Protein AF-A0A6A5HEP6-F1 (afdb_monomer_lite)

Organism: Caenorhabditis remanei (NCBI:txid31234)

Structure (mmCIF, N/CA/C/O backbone):
data_AF-A0A6A5HEP6-F1
#
_entry.id   AF-A0A6A5HEP6-F1
#
loop_
_atom_site.group_PDB
_atom_site.id
_atom_site.type_symbol
_atom_site.label_atom_id
_atom_site.label_alt_id
_atom_site.label_comp_id
_atom_site.label_asym_id
_atom_site.label_entity_id
_atom_site.label_seq_id
_atom_site.pdbx_PDB_ins_code
_atom_site.Cartn_x
_atom_site.Cartn_y
_atom_site.Cartn_z
_atom_site.occupancy
_atom_site.B_iso_or_equiv
_atom_site.auth_seq_id
_atom_site.auth_comp_id
_atom_site.auth_asym_id
_atom_site.auth_atom_id
_atom_site.pdbx_PDB_model_num
ATOM 1 N N . MET A 1 1 ? 15.039 4.305 -13.626 1.00 48.62 1 MET A N 1
ATOM 2 C CA . MET A 1 1 ? 13.602 4.109 -13.355 1.00 48.62 1 MET A CA 1
ATOM 3 C C . MET A 1 1 ? 13.484 3.904 -11.860 1.00 48.62 1 MET A C 1
ATOM 5 O O . MET A 1 1 ? 14.242 3.095 -11.342 1.00 48.62 1 MET A O 1
ATOM 9 N N . TRP A 1 2 ? 12.689 4.718 -11.172 1.00 58.03 2 TRP A N 1
ATOM 10 C CA . TRP A 1 2 ? 12.542 4.622 -9.718 1.00 58.03 2 TRP A CA 1
ATOM 11 C C . TRP A 1 2 ? 11.764 3.337 -9.400 1.00 58.03 2 TRP A C 1
ATOM 13 O O . TRP A 1 2 ? 10.811 3.023 -10.113 1.00 58.03 2 TRP A O 1
ATOM 23 N N . GLU A 1 3 ? 12.197 2.555 -8.408 1.00 83.69 3 GLU A N 1
ATOM 24 C CA . GLU A 1 3 ? 11.506 1.308 -8.052 1.00 83.69 3 GLU A CA 1
ATOM 25 C C . GLU A 1 3 ? 10.172 1.637 -7.367 1.00 83.69 3 GLU A C 1
ATOM 27 O O . GLU A 1 3 ? 10.125 2.512 -6.507 1.00 83.69 3 GLU A O 1
ATOM 32 N N . ILE A 1 4 ? 9.080 0.974 -7.759 1.00 86.19 4 ILE A N 1
ATOM 33 C CA . ILE A 1 4 ? 7.757 1.197 -7.158 1.00 86.19 4 ILE A CA 1
ATOM 34 C C . ILE A 1 4 ? 7.682 0.423 -5.845 1.00 86.19 4 ILE A C 1
ATOM 36 O O . ILE A 1 4 ? 7.835 -0.799 -5.840 1.00 86.19 4 ILE A O 1
ATOM 40 N N . GLN A 1 5 ? 7.417 1.140 -4.756 1.00 87.19 5 GLN A N 1
ATOM 41 C CA . GLN A 1 5 ? 7.331 0.584 -3.413 1.00 87.19 5 GLN A CA 1
ATOM 42 C C . GLN A 1 5 ? 5.904 0.153 -3.065 1.00 87.19 5 GLN A C 1
ATOM 44 O O . GLN A 1 5 ? 5.694 -0.978 -2.629 1.00 87.19 5 GLN A O 1
ATOM 49 N N . ALA A 1 6 ? 4.922 1.031 -3.279 1.00 87.12 6 ALA A N 1
ATOM 50 C CA . ALA A 1 6 ? 3.522 0.766 -2.964 1.00 87.12 6 ALA A CA 1
ATOM 51 C C . ALA A 1 6 ? 2.573 1.571 -3.864 1.00 87.12 6 ALA A C 1
ATOM 53 O O . ALA A 1 6 ? 2.959 2.563 -4.480 1.00 87.12 6 ALA A O 1
ATOM 54 N N . ILE A 1 7 ? 1.319 1.126 -3.933 1.00 89.56 7 ILE A N 1
ATOM 55 C CA . ILE A 1 7 ? 0.233 1.798 -4.656 1.00 89.56 7 ILE A CA 1
ATOM 56 C C . ILE A 1 7 ? -0.947 1.946 -3.705 1.00 89.56 7 ILE A C 1
ATOM 58 O O . ILE A 1 7 ? -1.240 1.011 -2.957 1.00 89.56 7 ILE A O 1
ATOM 62 N N . PHE A 1 8 ? -1.653 3.066 -3.771 1.00 87.69 8 PHE A N 1
ATOM 63 C CA . PHE A 1 8 ? -2.835 3.347 -2.965 1.00 87.69 8 PHE A CA 1
ATOM 64 C C . PHE A 1 8 ? -3.987 3.832 -3.843 1.00 87.69 8 PHE A C 1
ATOM 66 O O . PHE A 1 8 ? -3.792 4.497 -4.864 1.00 87.69 8 PHE A O 1
ATOM 73 N N . GLU A 1 9 ? -5.198 3.474 -3.433 1.00 82.12 9 GLU A N 1
ATOM 74 C CA . GLU A 1 9 ? -6.422 4.099 -3.912 1.00 82.12 9 GLU A CA 1
ATOM 75 C C . GLU A 1 9 ? -6.543 5.499 -3.293 1.00 82.12 9 GLU A C 1
ATOM 77 O O . GLU A 1 9 ? -6.078 5.745 -2.178 1.00 82.12 9 GLU A O 1
ATOM 82 N N . GLY A 1 10 ? -7.167 6.426 -4.018 1.00 65.12 10 GLY A N 1
ATOM 83 C CA . GLY A 1 10 ? -7.362 7.793 -3.534 1.00 65.12 10 GLY A CA 1
ATOM 84 C C . GLY A 1 10 ? -6.309 8.783 -4.014 1.00 65.12 10 GLY A C 1
ATOM 85 O O . GLY A 1 10 ? -5.805 9.572 -3.222 1.00 65.12 10 GLY A O 1
ATOM 86 N N . ALA A 1 11 ? -6.026 8.800 -5.317 1.00 55.78 11 ALA A N 1
ATOM 87 C CA . ALA A 1 11 ? -5.574 10.055 -5.900 1.00 55.78 11 ALA A CA 1
ATOM 88 C C . ALA A 1 11 ? -6.683 11.099 -5.692 1.00 55.78 11 ALA A C 1
ATOM 90 O O . ALA A 1 11 ? -7.865 10.798 -5.884 1.00 55.78 11 ALA A O 1
ATOM 91 N N . GLU A 1 12 ? -6.321 12.333 -5.347 1.00 60.72 12 GLU A N 1
ATOM 92 C CA . GLU A 1 12 ? -7.273 13.456 -5.263 1.00 60.72 12 GLU A CA 1
ATOM 93 C C . GLU A 1 12 ? -8.016 13.681 -6.599 1.00 60.72 12 GLU A C 1
ATOM 95 O O . GLU A 1 12 ? -9.032 14.372 -6.662 1.00 60.72 12 GLU A O 1
ATOM 100 N N . THR A 1 13 ? -7.501 13.075 -7.675 1.00 68.81 13 THR A N 1
ATOM 101 C CA . THR A 1 13 ? -8.022 13.125 -9.036 1.00 68.81 13 THR A CA 1
ATOM 102 C C . THR A 1 13 ? -8.673 11.799 -9.447 1.00 68.81 13 THR A C 1
ATOM 104 O O . THR A 1 13 ? -8.051 10.738 -9.380 1.00 68.81 13 THR A O 1
ATOM 107 N N . GLU A 1 14 ? -9.897 11.868 -9.972 1.00 79.31 14 GLU A N 1
ATOM 108 C CA . GLU A 1 14 ? -10.582 10.728 -10.595 1.00 79.31 14 GLU A CA 1
ATOM 109 C C . GLU A 1 14 ? -9.731 10.101 -11.721 1.00 79.31 14 GLU A C 1
ATOM 111 O O . GLU A 1 14 ? -9.084 10.807 -12.496 1.00 79.31 14 GLU A O 1
ATOM 116 N N . GLY A 1 15 ? -9.710 8.766 -11.802 1.00 83.62 15 GLY A N 1
ATOM 117 C CA . GLY A 1 15 ? -8.937 8.026 -12.811 1.00 83.62 15 GLY A CA 1
ATOM 118 C C . GLY A 1 15 ? -7.440 7.874 -12.511 1.00 83.62 15 GLY A C 1
ATOM 119 O O . GLY A 1 15 ? -6.702 7.343 -13.340 1.00 83.62 15 GLY A O 1
ATOM 120 N N . LYS A 1 16 ? -6.975 8.304 -11.333 1.00 88.75 16 LYS A N 1
ATOM 121 C CA . LYS A 1 16 ? -5.577 8.159 -10.917 1.00 88.75 16 LYS A CA 1
ATOM 122 C C . LYS A 1 16 ? -5.415 7.278 -9.680 1.00 88.75 16 LYS A C 1
ATOM 124 O O . LYS A 1 16 ? -6.349 7.055 -8.912 1.00 88.75 16 LYS A O 1
ATOM 129 N N . ILE A 1 17 ? -4.194 6.794 -9.497 1.00 88.88 17 ILE A N 1
ATOM 130 C CA . ILE A 1 17 ? -3.730 6.057 -8.321 1.00 88.88 17 ILE A CA 1
ATOM 131 C C . ILE A 1 17 ? -2.509 6.755 -7.729 1.00 88.88 17 ILE A C 1
ATOM 133 O O . ILE A 1 17 ? -1.689 7.305 -8.464 1.00 88.88 17 ILE A O 1
ATOM 137 N N . ALA A 1 18 ? -2.369 6.702 -6.408 1.00 88.69 18 ALA A N 1
ATOM 138 C CA . ALA A 1 18 ? -1.200 7.243 -5.733 1.00 88.69 18 ALA A CA 1
ATOM 139 C C . ALA A 1 18 ? -0.089 6.185 -5.726 1.00 88.69 18 ALA A C 1
ATOM 141 O O . ALA A 1 18 ? -0.265 5.083 -5.200 1.00 88.69 18 ALA A O 1
ATOM 142 N N . VAL A 1 19 ? 1.054 6.503 -6.329 1.00 89.12 19 VAL A N 1
ATOM 143 C CA . VAL A 1 19 ? 2.204 5.599 -6.446 1.00 89.12 19 VAL A CA 1
ATOM 144 C C . VAL A 1 19 ? 3.333 6.121 -5.576 1.00 89.12 19 VAL A C 1
ATOM 146 O O . VAL A 1 19 ? 3.837 7.217 -5.813 1.00 89.12 19 VAL A O 1
ATOM 149 N N . LEU A 1 20 ? 3.747 5.317 -4.599 1.00 87.25 20 LEU A N 1
ATO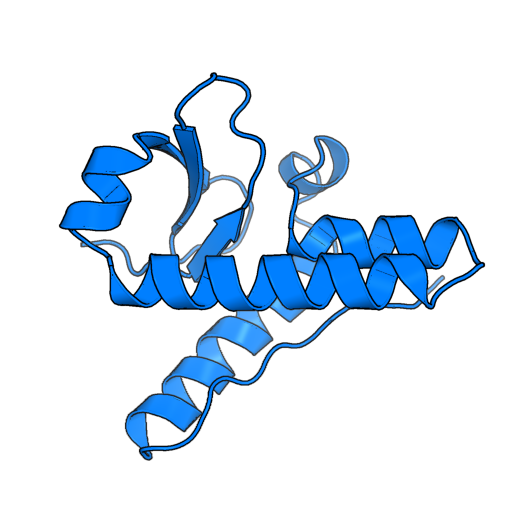M 150 C CA . LEU A 1 20 ? 4.941 5.558 -3.801 1.00 87.25 20 LEU A CA 1
ATOM 151 C C . LEU A 1 20 ? 6.138 4.912 -4.498 1.00 87.25 20 LEU A C 1
ATOM 153 O O . LEU A 1 20 ? 6.199 3.686 -4.641 1.00 87.25 20 LEU A O 1
ATOM 157 N N . TYR A 1 21 ? 7.093 5.732 -4.915 1.00 86.88 21 TYR A N 1
ATOM 158 C CA . TYR A 1 21 ? 8.390 5.261 -5.388 1.00 86.88 21 TYR A CA 1
ATOM 159 C C . TYR A 1 21 ? 9.364 5.150 -4.215 1.00 86.88 21 TYR A C 1
ATOM 161 O O . TYR A 1 21 ? 9.239 5.880 -3.235 1.00 86.88 21 TYR A O 1
ATOM 169 N N . LEU A 1 22 ? 10.334 4.241 -4.329 1.00 81.50 22 LEU A N 1
ATOM 170 C CA . LEU A 1 22 ? 11.336 3.976 -3.303 1.00 81.50 22 LEU A CA 1
ATOM 171 C C . LEU A 1 22 ? 12.006 5.281 -2.841 1.00 81.50 22 LEU A C 1
ATOM 173 O O . LEU A 1 22 ? 12.678 5.957 -3.624 1.00 81.50 22 LEU A O 1
ATOM 177 N N . GLY A 1 23 ? 11.821 5.596 -1.561 1.00 68.50 23 GLY A N 1
ATOM 178 C CA . GLY A 1 23 ? 12.227 6.832 -0.898 1.00 68.50 23 GLY A CA 1
ATOM 179 C C . GLY A 1 23 ? 11.927 6.746 0.603 1.00 68.50 23 GLY A C 1
ATOM 180 O O . GLY A 1 23 ? 11.326 5.781 1.054 1.00 68.50 23 GLY A O 1
ATOM 181 N N . TRP A 1 24 ? 12.384 7.711 1.406 1.00 60.00 24 TRP A N 1
ATOM 182 C CA . TRP A 1 24 ? 12.302 7.614 2.880 1.00 60.00 24 TRP A CA 1
ATOM 183 C C . TRP A 1 24 ? 10.968 8.099 3.472 1.00 60.00 24 TRP A C 1
ATOM 185 O O . TRP A 1 24 ? 10.790 8.056 4.687 1.00 60.00 24 TRP A O 1
ATOM 195 N N . ASN A 1 25 ? 10.058 8.620 2.645 1.00 66.31 25 ASN A N 1
ATOM 196 C CA . ASN A 1 25 ? 8.800 9.226 3.078 1.00 66.31 25 ASN A CA 1
ATOM 197 C C . ASN A 1 25 ? 7.821 9.440 1.900 1.00 66.31 25 ASN A C 1
ATOM 199 O O . ASN A 1 25 ? 8.131 9.175 0.735 1.00 66.31 25 ASN A O 1
ATOM 203 N N . SER A 1 26 ? 6.654 9.992 2.227 1.00 64.94 26 SER A N 1
ATOM 204 C CA . SER A 1 26 ? 5.573 10.392 1.319 1.00 64.94 26 SER A CA 1
ATOM 205 C C . SER A 1 26 ? 5.945 11.435 0.254 1.00 64.94 26 SER A C 1
ATOM 207 O O . SER A 1 26 ? 5.177 11.614 -0.689 1.00 64.94 26 SER A O 1
ATOM 209 N N . GLU A 1 27 ? 7.104 12.102 0.336 1.00 74.69 27 GLU A N 1
ATOM 210 C CA . GLU A 1 27 ? 7.546 13.093 -0.667 1.00 74.69 27 GLU A CA 1
ATOM 211 C C . GLU A 1 27 ? 7.800 12.459 -2.045 1.00 74.69 27 GLU A C 1
ATOM 213 O O . GLU A 1 27 ? 7.858 13.154 -3.058 1.00 74.69 27 GLU A O 1
ATOM 218 N N . HIS A 1 28 ? 7.915 11.131 -2.089 1.00 76.50 28 HIS A N 1
ATOM 219 C CA . HIS A 1 28 ? 8.132 10.337 -3.297 1.00 76.50 28 HIS A CA 1
ATOM 220 C C . HIS A 1 28 ? 6.834 9.741 -3.858 1.00 76.50 28 HIS A C 1
ATOM 222 O O . HIS A 1 28 ? 6.864 8.772 -4.623 1.00 76.50 28 HIS A O 1
ATOM 228 N N . MET A 1 29 ? 5.691 10.292 -3.452 1.00 83.62 29 MET A N 1
ATOM 229 C CA . MET A 1 29 ? 4.378 9.865 -3.903 1.00 83.62 29 MET A CA 1
ATOM 230 C C . MET A 1 29 ? 3.860 10.756 -5.031 1.00 83.62 29 MET A C 1
ATOM 232 O O . MET A 1 29 ? 3.879 11.981 -4.930 1.00 83.62 29 MET A O 1
ATOM 236 N N . TYR A 1 30 ? 3.354 10.132 -6.093 1.00 85.25 30 TYR A N 1
ATOM 237 C CA . TYR A 1 30 ? 2.797 10.838 -7.244 1.00 85.25 30 TYR A CA 1
ATOM 238 C C . TYR A 1 30 ? 1.502 10.188 -7.715 1.00 85.25 30 TYR A C 1
ATOM 240 O O . TYR A 1 30 ? 1.395 8.962 -7.761 1.00 85.25 30 TYR A O 1
ATOM 248 N N . ASP A 1 31 ? 0.555 11.019 -8.141 1.00 88.44 31 ASP A N 1
ATOM 249 C CA . ASP A 1 31 ? -0.655 10.559 -8.810 1.00 88.44 31 ASP A CA 1
ATOM 250 C C . ASP A 1 31 ? -0.342 10.157 -10.254 1.00 88.44 31 ASP A C 1
ATOM 252 O O . ASP A 1 31 ? 0.107 10.974 -11.066 1.00 88.44 31 ASP A O 1
ATOM 256 N N . VAL A 1 32 ? -0.626 8.903 -10.589 1.00 90.06 32 VAL A N 1
ATOM 257 C CA . VAL A 1 32 ? -0.397 8.326 -11.916 1.00 90.06 32 VAL A CA 1
ATOM 258 C C . VAL A 1 32 ? -1.723 7.867 -12.511 1.00 90.06 32 VAL A C 1
ATOM 260 O O . VAL A 1 32 ? -2.585 7.356 -11.800 1.00 90.06 32 VAL A O 1
ATOM 263 N N . ASP A 1 33 ? -1.889 8.055 -13.819 1.00 91.44 33 ASP A N 1
ATOM 264 C CA . ASP A 1 33 ? -3.044 7.547 -14.563 1.00 91.44 33 ASP A CA 1
ATOM 265 C C . ASP A 1 33 ? -3.164 6.021 -14.429 1.00 91.44 33 ASP A C 1
ATOM 267 O O . ASP A 1 33 ? -2.182 5.289 -14.600 1.00 91.44 33 ASP A O 1
ATOM 271 N N . VAL A 1 34 ? -4.367 5.549 -14.095 1.00 91.06 34 VAL A N 1
ATOM 272 C CA . VAL A 1 34 ? -4.597 4.137 -13.775 1.00 91.06 34 VAL A CA 1
ATOM 273 C C . VAL A 1 34 ? -4.412 3.225 -14.986 1.00 91.06 34 VAL A C 1
ATOM 275 O O . VAL A 1 34 ? -3.827 2.149 -14.848 1.00 91.06 34 VAL A O 1
ATOM 278 N N . GLU A 1 35 ? -4.860 3.648 -16.170 1.00 92.31 35 GLU A N 1
ATOM 279 C CA . GLU A 1 35 ? -4.782 2.831 -17.382 1.00 92.31 35 GLU A CA 1
ATOM 280 C C . GLU A 1 35 ? -3.334 2.734 -17.853 1.00 92.31 35 GLU A C 1
ATOM 282 O O . GLU A 1 35 ? -2.815 1.631 -18.046 1.00 92.31 35 GLU A O 1
ATOM 287 N N . TRP A 1 36 ? -2.629 3.868 -17.906 1.00 92.88 36 TRP A N 1
ATOM 288 C CA . TRP A 1 36 ? -1.205 3.883 -18.224 1.00 92.88 36 TRP A CA 1
ATOM 289 C C . TRP A 1 36 ? -0.406 3.005 -17.255 1.00 92.88 36 TRP A C 1
ATOM 291 O O . TRP A 1 36 ? 0.426 2.196 -17.678 1.00 92.88 36 TRP A O 1
ATOM 301 N N . PHE A 1 37 ? -0.669 3.117 -15.950 1.00 91.25 37 PHE A N 1
ATOM 302 C CA . PHE A 1 37 ? 0.043 2.324 -14.954 1.00 91.25 37 PHE A CA 1
ATOM 303 C C . PHE A 1 37 ? -0.243 0.829 -15.106 1.00 91.25 37 PHE A C 1
ATOM 305 O O . PHE A 1 37 ? 0.675 0.010 -15.029 1.00 91.25 37 PHE A O 1
ATOM 312 N N . ARG A 1 38 ? -1.501 0.455 -15.351 1.00 92.69 38 ARG A N 1
ATOM 313 C CA . ARG A 1 38 ? -1.909 -0.938 -15.554 1.00 92.69 38 ARG A CA 1
ATOM 314 C C . ARG A 1 38 ? -1.223 -1.565 -16.766 1.00 92.69 38 ARG A C 1
ATOM 316 O O . ARG A 1 38 ? -0.821 -2.727 -16.692 1.00 92.69 38 ARG A O 1
ATOM 323 N N . GLU A 1 39 ? -1.063 -0.812 -17.850 1.00 94.38 39 GLU A N 1
ATOM 324 C CA . GLU A 1 39 ? -0.369 -1.268 -19.058 1.00 94.38 39 GLU A CA 1
ATOM 325 C C . GLU A 1 39 ? 1.130 -1.500 -18.816 1.00 94.38 39 GLU A C 1
ATOM 327 O O . GLU A 1 39 ? 1.678 -2.511 -19.257 1.00 94.38 39 GLU A O 1
ATOM 332 N N . HIS A 1 40 ? 1.791 -0.604 -18.075 1.00 92.25 40 HIS A N 1
ATOM 333 C CA . HIS A 1 40 ? 3.252 -0.612 -17.923 1.00 92.25 40 HIS A CA 1
ATOM 334 C C . HIS A 1 40 ? 3.745 -1.403 -16.699 1.00 92.25 40 HIS A C 1
ATOM 336 O O . HIS A 1 40 ? 4.846 -1.954 -16.717 1.00 92.25 40 HIS A O 1
ATOM 342 N N . TYR A 1 41 ? 2.928 -1.509 -15.648 1.00 91.31 41 TYR A N 1
ATOM 343 C CA . TYR A 1 41 ? 3.274 -2.122 -14.360 1.00 91.31 41 TYR A CA 1
ATOM 344 C C . TYR A 1 41 ? 2.224 -3.139 -13.896 1.00 91.31 41 TYR A C 1
ATOM 346 O O . TYR A 1 41 ? 1.951 -3.279 -12.700 1.00 91.31 41 TYR A O 1
ATOM 354 N N . LYS A 1 42 ? 1.668 -3.911 -14.841 1.00 90.12 42 LYS A N 1
ATOM 355 C CA . LYS A 1 42 ? 0.577 -4.874 -14.613 1.00 90.12 42 LYS A CA 1
ATOM 356 C C . LYS A 1 42 ? 0.753 -5.745 -13.366 1.00 90.12 42 LYS A C 1
ATOM 358 O O . LYS A 1 42 ? -0.183 -5.899 -12.593 1.00 90.12 42 LYS A O 1
ATOM 363 N N . ARG A 1 43 ? 1.944 -6.316 -13.148 1.00 87.44 43 ARG A N 1
ATOM 364 C CA . ARG A 1 43 ? 2.199 -7.194 -11.990 1.00 87.44 43 ARG A CA 1
ATOM 365 C C . ARG A 1 43 ? 2.009 -6.461 -10.661 1.00 87.44 43 ARG A C 1
ATOM 367 O O . ARG A 1 43 ? 1.421 -7.023 -9.745 1.00 87.44 43 ARG A O 1
ATOM 374 N N . VAL A 1 44 ? 2.520 -5.235 -10.551 1.00 87.94 44 VAL A N 1
ATOM 375 C CA . VAL A 1 44 ? 2.406 -4.429 -9.326 1.00 87.94 44 VAL A CA 1
ATOM 376 C C . VAL A 1 44 ? 0.946 -4.035 -9.105 1.00 87.94 44 VAL A C 1
ATOM 378 O O . VAL A 1 44 ? 0.438 -4.155 -7.994 1.00 87.94 44 VAL A O 1
ATOM 381 N N . TYR A 1 45 ? 0.252 -3.667 -10.184 1.00 90.81 45 TYR A N 1
ATOM 382 C CA . TYR A 1 45 ? -1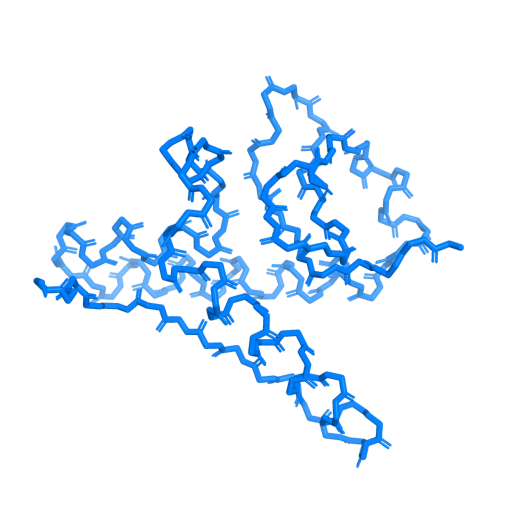.180 -3.386 -10.162 1.00 90.81 45 TYR A CA 1
ATOM 383 C C . TYR A 1 45 ? -2.009 -4.596 -9.691 1.00 90.81 45 TYR A C 1
ATOM 385 O O . TYR A 1 4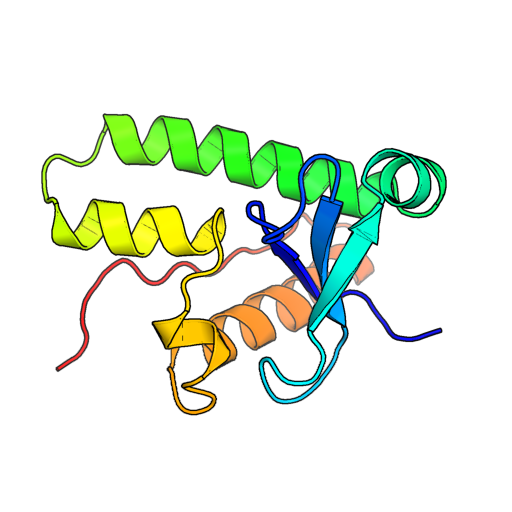5 ? -2.807 -4.471 -8.767 1.00 90.81 45 TYR A O 1
ATOM 393 N N . ASP A 1 46 ? -1.773 -5.792 -10.247 1.00 90.25 46 ASP A N 1
ATOM 394 C CA . ASP A 1 46 ? -2.477 -7.022 -9.850 1.00 90.25 46 ASP A CA 1
ATOM 395 C C . ASP A 1 46 ? -2.260 -7.356 -8.355 1.00 90.25 46 ASP A C 1
ATOM 397 O O . ASP A 1 46 ? -3.171 -7.849 -7.685 1.00 90.25 46 ASP A O 1
ATOM 401 N N . ILE A 1 47 ? -1.060 -7.089 -7.819 1.00 87.56 47 ILE A N 1
ATOM 402 C CA . ILE A 1 47 ? -0.746 -7.271 -6.391 1.00 87.56 47 ILE A CA 1
ATOM 403 C C . ILE A 1 47 ? -1.552 -6.290 -5.531 1.00 87.56 47 ILE A C 1
ATOM 405 O O . ILE A 1 47 ? -2.136 -6.704 -4.526 1.00 87.56 47 ILE A O 1
ATOM 409 N N . ALA A 1 48 ? -1.610 -5.014 -5.922 1.00 89.12 48 ALA A N 1
ATOM 410 C CA . ALA A 1 48 ? -2.392 -4.002 -5.213 1.00 89.12 48 ALA A CA 1
ATOM 411 C C . ALA A 1 48 ? -3.892 -4.342 -5.221 1.00 89.12 48 ALA A C 1
ATOM 413 O O . ALA A 1 48 ? -4.531 -4.320 -4.173 1.00 89.12 48 ALA A O 1
ATOM 414 N N . GLU A 1 49 ? -4.429 -4.781 -6.360 1.00 90.88 49 GLU A N 1
ATOM 415 C CA . GLU A 1 49 ? -5.810 -5.263 -6.489 1.00 90.88 49 GLU A CA 1
ATOM 416 C C . GLU A 1 49 ? -6.115 -6.442 -5.552 1.00 90.88 49 GLU A C 1
ATOM 418 O O . GLU A 1 49 ? -7.166 -6.497 -4.904 1.00 90.88 49 GLU A O 1
ATOM 423 N N . ALA A 1 50 ? -5.198 -7.411 -5.458 1.00 90.19 50 ALA A N 1
ATOM 424 C CA . ALA A 1 50 ? -5.351 -8.549 -4.557 1.00 90.19 50 ALA A CA 1
ATOM 425 C C . ALA A 1 50 ? -5.359 -8.109 -3.084 1.00 90.19 50 ALA A C 1
ATOM 427 O O . ALA A 1 50 ? -6.203 -8.568 -2.306 1.00 90.19 50 ALA A O 1
ATOM 428 N N . ARG A 1 51 ? -4.464 -7.185 -2.711 1.00 90.12 51 ARG A N 1
ATOM 429 C CA . ARG A 1 51 ? -4.429 -6.574 -1.377 1.00 90.12 51 ARG A CA 1
ATOM 430 C C . ARG A 1 51 ? -5.732 -5.829 -1.078 1.00 90.12 51 ARG A C 1
ATOM 432 O O . ARG A 1 51 ? -6.310 -6.066 -0.023 1.00 90.12 51 ARG A O 1
ATOM 439 N N . ASN A 1 52 ? -6.239 -5.001 -1.989 1.00 90.81 52 ASN A N 1
ATOM 440 C CA . ASN A 1 52 ? -7.454 -4.207 -1.761 1.00 90.81 52 ASN A CA 1
ATOM 441 C C . ASN A 1 52 ? -8.685 -5.108 -1.565 1.00 90.81 52 ASN A C 1
ATOM 443 O O . ASN A 1 52 ? -9.471 -4.915 -0.637 1.00 90.81 52 ASN A O 1
ATOM 447 N N . LYS A 1 53 ? -8.800 -6.196 -2.340 1.00 91.81 53 LYS A N 1
ATOM 448 C CA . LYS A 1 53 ? -9.835 -7.225 -2.119 1.00 91.81 53 LYS A CA 1
ATOM 449 C C . LYS A 1 53 ? -9.716 -7.885 -0.745 1.00 91.81 53 LYS A C 1
ATOM 451 O O . LYS A 1 53 ? -10.731 -8.133 -0.091 1.00 91.81 53 LYS A O 1
ATOM 456 N N . PHE A 1 54 ? -8.495 -8.177 -0.300 1.00 90.50 54 PHE A N 1
ATOM 457 C CA . PHE A 1 54 ? -8.253 -8.729 1.032 1.00 90.50 54 PHE A CA 1
ATOM 458 C C . PHE A 1 54 ? -8.639 -7.738 2.141 1.00 90.50 54 PHE A C 1
ATOM 460 O O . PHE A 1 54 ? -9.342 -8.122 3.079 1.00 90.50 54 PHE A O 1
ATOM 467 N N . VAL A 1 55 ? -8.251 -6.468 2.001 1.00 90.62 55 VAL A N 1
ATOM 468 C CA . VAL A 1 55 ? -8.599 -5.369 2.914 1.00 90.62 55 VAL A CA 1
ATOM 469 C C . VAL A 1 55 ? -10.117 -5.244 3.060 1.00 90.62 55 VAL A C 1
ATOM 471 O O . VAL A 1 55 ? -10.626 -5.244 4.181 1.00 90.62 55 VAL A O 1
ATOM 474 N N . GLU A 1 56 ? -10.864 -5.264 1.957 1.00 92.00 56 GLU A N 1
ATOM 475 C CA . GLU A 1 56 ? -12.330 -5.195 1.973 1.00 92.00 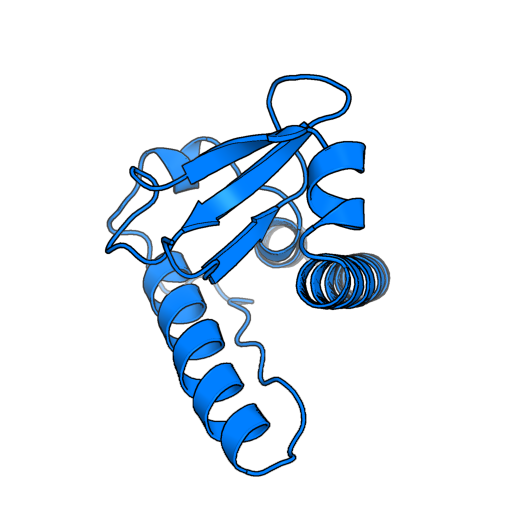56 GLU A CA 1
ATOM 476 C C . GLU A 1 56 ? -12.991 -6.381 2.692 1.00 92.00 56 GLU A C 1
ATOM 478 O O . GLU A 1 56 ? -13.970 -6.223 3.431 1.00 92.00 56 GLU A O 1
ATOM 483 N N . VAL A 1 57 ? -12.446 -7.591 2.539 1.00 93.25 57 VAL A N 1
ATOM 484 C CA . VAL A 1 57 ? -12.907 -8.761 3.303 1.00 93.25 57 VAL A CA 1
ATOM 485 C C . VAL A 1 57 ? -12.585 -8.604 4.789 1.00 93.25 57 VAL A C 1
ATOM 487 O O . VAL A 1 57 ? -13.419 -8.936 5.637 1.00 93.25 57 VAL A O 1
ATOM 490 N N . LEU A 1 58 ? -11.399 -8.098 5.126 1.00 91.00 58 LEU A N 1
ATOM 491 C CA . LEU A 1 58 ? -10.958 -7.934 6.507 1.00 91.00 58 LEU A CA 1
ATOM 492 C C . LEU A 1 58 ? -11.779 -6.861 7.242 1.00 91.00 58 LEU A C 1
ATOM 494 O O . LEU A 1 58 ? -12.257 -7.113 8.351 1.00 91.00 58 LEU A O 1
ATOM 498 N N . LYS A 1 59 ? -12.052 -5.718 6.597 1.00 90.38 59 LYS A N 1
ATOM 499 C CA . LYS A 1 59 ? -12.900 -4.627 7.121 1.00 90.38 59 LYS A CA 1
ATOM 500 C C . LYS A 1 59 ? -14.297 -5.102 7.519 1.00 90.38 59 LYS A C 1
ATOM 502 O O . LYS A 1 59 ? -14.857 -4.616 8.502 1.00 90.38 59 LYS A O 1
ATOM 507 N N . LYS A 1 60 ? -14.861 -6.075 6.796 1.00 92.50 60 LYS A N 1
ATOM 508 C CA . LYS A 1 60 ? -16.178 -6.667 7.105 1.00 92.50 60 LYS A CA 1
ATOM 509 C C . LYS A 1 60 ? -16.162 -7.567 8.343 1.00 92.50 60 LYS A C 1
ATOM 511 O O . LYS A 1 60 ? -17.203 -7.744 8.968 1.00 92.50 60 LYS A O 1
ATOM 516 N N . LYS A 1 61 ? -15.004 -8.133 8.698 1.00 91.81 61 LYS A N 1
ATOM 517 C CA . LYS A 1 61 ? -14.839 -9.056 9.836 1.00 91.81 61 LYS A CA 1
ATOM 518 C C . LYS A 1 61 ? -14.466 -8.359 11.141 1.00 91.81 61 LYS A C 1
ATOM 520 O O . LYS A 1 61 ? -14.661 -8.926 12.212 1.00 91.81 61 LYS A O 1
ATOM 525 N N . VAL A 1 62 ? -13.922 -7.152 11.064 1.00 90.06 62 VAL A N 1
ATOM 526 C CA . VAL A 1 62 ? -13.583 -6.345 12.237 1.00 90.06 62 VAL A CA 1
ATOM 527 C C . VAL A 1 62 ? -14.812 -5.536 12.653 1.00 90.06 62 VAL A C 1
ATOM 529 O O . VAL A 1 62 ? -15.532 -5.027 11.804 1.00 90.06 62 VAL A O 1
ATOM 532 N N . SER A 1 63 ? -15.101 -5.424 13.948 1.00 89.94 63 SER A N 1
ATOM 533 C CA . SER A 1 63 ? -16.180 -4.563 14.472 1.00 89.94 63 SER A CA 1
ATOM 534 C C . SER A 1 63 ? -15.654 -3.232 15.017 1.00 89.94 63 SER A C 1
ATOM 536 O O . SER A 1 63 ? -16.341 -2.216 14.940 1.00 89.94 63 SER A O 1
ATOM 538 N N . ASP A 1 64 ? -14.420 -3.242 15.516 1.00 91.50 64 ASP A N 1
ATOM 539 C CA . ASP A 1 64 ? -13.700 -2.095 16.061 1.00 91.50 64 ASP A CA 1
ATOM 540 C C . ASP A 1 64 ? -13.413 -1.042 14.976 1.00 91.50 64 ASP A C 1
ATOM 542 O O . ASP A 1 64 ? -12.797 -1.335 13.949 1.00 91.50 64 ASP A O 1
ATOM 546 N N . LYS A 1 65 ? -13.881 0.190 15.202 1.00 89.62 65 LYS A N 1
ATOM 547 C CA . LYS A 1 65 ? -13.746 1.295 14.244 1.00 89.62 65 LYS A CA 1
ATOM 548 C C . LYS A 1 65 ? -12.299 1.750 14.065 1.00 89.62 65 LYS A C 1
ATOM 550 O O . LYS A 1 65 ? -11.920 2.068 12.944 1.00 89.62 65 LYS A O 1
ATOM 555 N N . GLU A 1 66 ? -11.499 1.767 15.129 1.00 87.75 66 GLU A N 1
ATOM 556 C CA . GLU A 1 66 ? -10.102 2.199 15.046 1.00 87.75 66 GLU A CA 1
ATOM 557 C C . GLU A 1 66 ? -9.281 1.182 14.256 1.00 87.75 66 GLU A C 1
ATOM 559 O O . GLU A 1 66 ? -8.532 1.546 13.353 1.00 87.75 66 GLU A O 1
ATOM 564 N N . LYS A 1 67 ? -9.493 -0.112 14.513 1.00 88.56 67 LYS A N 1
ATOM 565 C CA . LYS A 1 67 ? -8.835 -1.174 13.740 1.00 88.56 67 LYS A CA 1
ATOM 566 C C . LYS A 1 67 ? -9.246 -1.162 12.272 1.00 88.56 67 LYS A C 1
ATOM 568 O O . LYS A 1 67 ? -8.403 -1.399 11.415 1.00 88.56 67 LYS A O 1
ATOM 573 N N . LYS A 1 68 ? -10.519 -0.877 11.966 1.00 89.75 68 LYS A N 1
ATOM 574 C CA . LYS A 1 68 ? -10.967 -0.696 10.575 1.00 89.75 68 LYS A CA 1
ATOM 575 C C . LYS A 1 68 ? -10.233 0.441 9.882 1.00 89.75 68 LYS A C 1
ATOM 577 O O . LYS A 1 68 ? -9.788 0.233 8.762 1.00 89.75 68 LYS A O 1
ATOM 582 N N . ALA A 1 69 ? -10.097 1.589 10.545 1.00 85.88 69 ALA A N 1
ATOM 583 C CA . ALA A 1 69 ? -9.381 2.730 9.989 1.00 85.88 69 ALA A CA 1
ATOM 584 C C . ALA A 1 69 ? -7.914 2.378 9.707 1.00 85.88 69 ALA A C 1
ATOM 586 O O . ALA A 1 69 ? -7.421 2.666 8.626 1.00 85.88 69 ALA A O 1
ATOM 587 N N . LEU A 1 70 ? -7.245 1.667 10.624 1.00 85.88 70 LEU A N 1
ATOM 588 C CA . LEU A 1 70 ? -5.871 1.194 10.414 1.00 85.88 70 LEU A CA 1
ATOM 589 C C . LEU A 1 70 ? -5.745 0.212 9.238 1.00 85.88 70 LEU A C 1
ATOM 591 O O . LEU A 1 70 ? -4.795 0.293 8.471 1.00 85.88 70 LEU A O 1
ATOM 595 N N . ILE A 1 71 ? -6.710 -0.695 9.069 1.00 88.44 71 ILE A N 1
ATOM 596 C CA . ILE A 1 71 ? -6.755 -1.622 7.927 1.00 88.44 71 ILE A CA 1
ATOM 597 C C . ILE A 1 71 ? -6.989 -0.870 6.609 1.00 88.44 71 ILE A C 1
ATOM 599 O O . ILE A 1 71 ? -6.431 -1.240 5.580 1.00 88.44 71 ILE A O 1
ATOM 603 N N . GLU A 1 72 ? -7.816 0.172 6.633 1.00 87.69 72 GLU A N 1
ATOM 604 C CA . GLU A 1 72 ? -8.124 0.999 5.466 1.00 87.69 72 GLU A CA 1
ATOM 605 C C . GLU A 1 72 ? -6.906 1.783 4.963 1.00 87.69 72 GLU A C 1
ATOM 607 O O . GLU A 1 72 ? -6.803 1.993 3.758 1.00 87.69 72 GLU A O 1
ATOM 612 N N . LEU A 1 73 ? -5.932 2.093 5.830 1.00 85.44 73 LEU A N 1
ATOM 613 C CA . LEU A 1 73 ? -4.653 2.699 5.430 1.00 85.44 73 LEU A CA 1
ATOM 614 C C . LEU A 1 73 ? -3.851 1.842 4.445 1.00 85.44 73 LEU A C 1
ATOM 616 O O . LEU A 1 73 ? -3.013 2.358 3.714 1.00 85.44 73 LEU A O 1
ATOM 620 N N . GLU A 1 74 ? -4.058 0.525 4.421 1.00 86.50 74 GLU A N 1
ATOM 621 C CA . GLU A 1 74 ? -3.372 -0.349 3.460 1.00 86.50 74 GLU A CA 1
ATOM 622 C C . GLU A 1 74 ? -3.918 -0.188 2.037 1.00 86.50 74 GLU A C 1
ATOM 624 O O . GLU A 1 74 ? -3.253 -0.570 1.078 1.00 86.50 74 GLU A O 1
ATOM 629 N N . GLN A 1 75 ? -5.128 0.358 1.899 1.00 87.06 75 GLN A N 1
ATOM 630 C CA . GLN A 1 75 ? -5.801 0.592 0.626 1.00 87.06 75 GLN A CA 1
ATOM 631 C C . GLN A 1 75 ? -5.754 2.069 0.245 1.00 87.06 75 GLN A C 1
ATOM 633 O O . GLN A 1 75 ? -5.373 2.375 -0.881 1.00 87.06 75 GLN A O 1
ATOM 638 N N . CYS A 1 76 ? -6.103 2.961 1.174 1.00 83.75 76 CYS A N 1
ATOM 639 C CA . CYS A 1 76 ? -6.268 4.386 0.928 1.00 83.75 76 CYS A CA 1
ATOM 640 C C . CYS A 1 76 ? -5.239 5.218 1.694 1.00 83.75 76 CYS A C 1
ATOM 642 O O . CYS A 1 76 ? -5.084 5.082 2.909 1.00 83.75 76 CYS A O 1
ATOM 644 N N . MET A 1 77 ? -4.601 6.142 0.982 1.00 77.06 77 MET A N 1
ATOM 645 C CA . MET A 1 77 ? -3.771 7.185 1.580 1.00 77.06 77 MET A CA 1
ATOM 646 C C . MET A 1 77 ? -4.651 8.146 2.389 1.00 77.06 77 MET A C 1
ATOM 648 O O . MET A 1 77 ? -5.694 8.587 1.906 1.00 77.06 77 MET A O 1
ATOM 652 N N . THR A 1 78 ? -4.234 8.515 3.599 1.00 76.19 78 THR A N 1
ATOM 653 C CA . THR A 1 78 ? -4.852 9.628 4.337 1.00 76.19 78 THR A CA 1
ATOM 654 C C . THR A 1 78 ? -3.931 10.841 4.312 1.00 76.19 78 THR A C 1
ATOM 656 O O . THR A 1 78 ? -2.708 10.696 4.279 1.00 76.19 78 THR A O 1
ATOM 659 N N . LEU A 1 79 ? -4.512 12.045 4.374 1.00 73.12 79 LEU A N 1
ATOM 660 C CA . LEU A 1 79 ? -3.744 13.295 4.453 1.00 73.12 79 LEU A CA 1
ATOM 661 C C . LEU A 1 79 ? -2.776 13.282 5.646 1.00 73.12 79 LEU A C 1
ATOM 663 O O . LEU A 1 79 ? -1.630 13.700 5.519 1.00 73.12 79 LEU A O 1
ATOM 667 N N . ASP A 1 80 ? -3.208 12.734 6.785 1.00 71.94 80 ASP A N 1
ATOM 668 C CA . ASP A 1 80 ? -2.373 12.632 7.984 1.00 71.94 80 ASP A CA 1
ATOM 669 C C . ASP A 1 80 ? -1.092 11.832 7.722 1.00 71.94 80 ASP A C 1
ATOM 671 O O . ASP A 1 80 ? -0.015 12.255 8.132 1.00 71.94 80 ASP A O 1
ATOM 675 N N . LEU A 1 81 ? -1.175 10.709 6.999 1.00 74.75 81 LEU A N 1
ATOM 676 C CA . LEU A 1 81 ? 0.017 9.944 6.635 1.00 74.75 81 LEU A CA 1
ATOM 677 C C . LEU A 1 81 ? 0.885 10.680 5.626 1.00 74.75 81 LEU A C 1
ATOM 679 O O . LEU A 1 81 ? 2.106 10.682 5.766 1.00 74.75 81 LEU A O 1
ATOM 683 N N . GLN A 1 82 ? 0.262 11.305 4.627 1.00 72.50 82 GLN A N 1
ATOM 684 C CA . GLN A 1 82 ? 0.975 12.037 3.587 1.00 72.50 82 GLN A CA 1
ATOM 685 C C . GLN A 1 82 ? 1.870 13.138 4.168 1.00 72.50 82 GLN A C 1
ATOM 687 O O . GLN A 1 82 ? 2.939 13.390 3.620 1.00 72.50 82 GLN A O 1
ATOM 692 N N . TYR A 1 83 ? 1.476 13.771 5.272 1.00 74.00 83 TYR A N 1
ATOM 693 C CA . TYR A 1 83 ? 2.258 14.846 5.889 1.00 74.00 83 TYR A CA 1
ATOM 694 C C . TYR A 1 83 ? 3.047 14.419 7.137 1.00 74.00 83 TYR A C 1
ATOM 696 O O . TYR A 1 83 ? 3.918 15.168 7.580 1.00 74.00 83 TYR A O 1
ATOM 704 N N . ASP A 1 84 ? 2.804 13.225 7.686 1.00 78.94 84 ASP A N 1
ATOM 705 C CA . ASP A 1 84 ? 3.565 12.666 8.807 1.00 78.94 84 ASP A CA 1
ATOM 706 C C . ASP A 1 84 ? 4.579 11.613 8.338 1.00 78.94 84 ASP A C 1
ATOM 708 O O . ASP A 1 84 ? 4.366 10.401 8.422 1.00 78.94 84 ASP A O 1
ATOM 712 N N . CYS A 1 85 ? 5.745 12.083 7.896 1.00 75.38 85 CYS A N 1
ATOM 713 C CA . CYS A 1 85 ? 6.873 11.229 7.514 1.00 75.38 85 CYS A CA 1
ATOM 714 C C . CYS A 1 85 ? 7.435 10.398 8.685 1.00 75.38 85 CYS A C 1
ATOM 716 O O . CYS A 1 85 ? 8.179 9.448 8.462 1.00 75.38 85 CYS A O 1
ATOM 718 N N . SER A 1 86 ? 7.112 10.751 9.936 1.00 77.81 86 SER A N 1
ATOM 719 C CA . SER A 1 86 ? 7.569 10.031 11.132 1.00 77.81 86 SER A 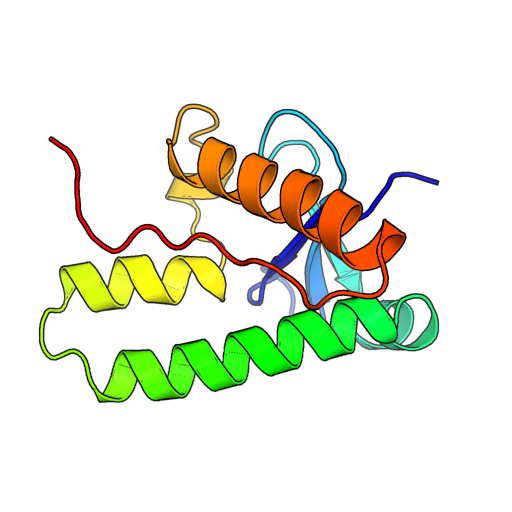CA 1
ATOM 720 C C . SER A 1 86 ? 6.649 8.875 11.528 1.00 77.81 86 SER A C 1
ATOM 722 O O . SER A 1 86 ? 6.965 8.104 12.442 1.00 77.81 86 SER A O 1
ATOM 724 N N . ASN A 1 87 ? 5.524 8.724 10.826 1.00 80.75 87 ASN A N 1
ATOM 725 C CA . ASN A 1 87 ? 4.556 7.691 11.118 1.00 80.75 87 ASN A CA 1
ATOM 726 C C . ASN A 1 87 ? 5.175 6.295 10.964 1.00 80.75 87 ASN A C 1
ATOM 728 O O . ASN A 1 87 ? 5.735 5.945 9.924 1.00 80.75 87 ASN A O 1
ATOM 732 N N . ARG A 1 88 ? 5.022 5.446 11.987 1.00 79.19 88 ARG A N 1
ATOM 733 C CA . ARG A 1 88 ? 5.559 4.074 11.981 1.00 79.19 88 ARG A CA 1
ATOM 734 C C . ARG A 1 88 ? 4.978 3.203 10.860 1.00 79.19 88 ARG A C 1
ATOM 736 O O . ARG A 1 88 ? 5.569 2.180 10.527 1.00 79.19 88 ARG A O 1
ATOM 743 N N . TYR A 1 89 ? 3.857 3.595 10.263 1.00 83.56 89 TYR A N 1
ATOM 744 C CA . TYR A 1 89 ? 3.352 2.96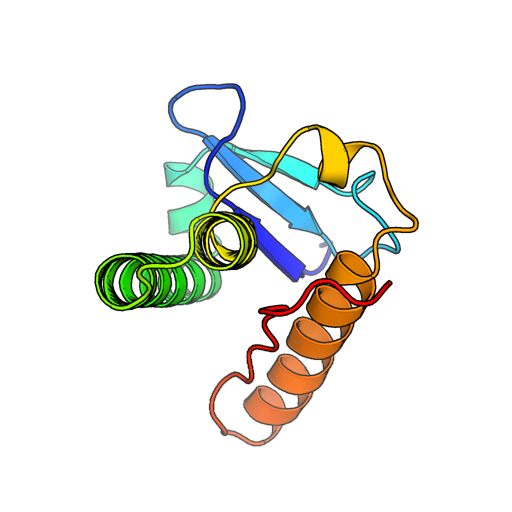0 9.052 1.00 83.56 89 TYR A CA 1
ATOM 745 C C . TYR A 1 89 ? 4.396 2.926 7.927 1.00 83.56 89 TYR A C 1
ATOM 747 O O . TYR A 1 89 ? 4.555 1.888 7.289 1.00 83.56 89 TYR A O 1
ATOM 755 N N . TRP A 1 90 ? 5.167 4.001 7.733 1.00 83.31 90 TRP A N 1
ATOM 756 C CA . TRP A 1 90 ? 6.189 4.065 6.683 1.00 83.31 90 TRP A CA 1
ATOM 757 C C . TRP A 1 90 ? 7.273 3.007 6.868 1.00 83.31 90 TRP A C 1
ATOM 759 O O . TRP A 1 90 ? 7.653 2.326 5.920 1.00 83.31 90 TRP A O 1
ATOM 769 N N . PHE A 1 91 ? 7.663 2.752 8.117 1.00 85.38 91 PHE A N 1
ATOM 770 C CA . PHE A 1 91 ? 8.576 1.660 8.442 1.00 85.38 91 PHE A CA 1
ATOM 771 C C . PHE A 1 91 ? 8.008 0.279 8.063 1.00 85.38 91 PHE A C 1
ATOM 773 O O . PHE A 1 91 ? 8.740 -0.586 7.586 1.00 85.38 91 PHE A O 1
ATOM 780 N N . LEU A 1 92 ? 6.702 0.050 8.244 1.00 87.50 92 LEU A N 1
ATOM 781 C CA . LEU A 1 92 ? 6.068 -1.206 7.824 1.00 87.50 92 LEU A CA 1
ATOM 782 C C . LEU A 1 92 ? 5.958 -1.326 6.300 1.00 87.50 92 LEU A C 1
ATOM 784 O O . LEU A 1 92 ? 6.066 -2.440 5.782 1.00 87.50 92 LEU A O 1
ATOM 788 N N . GLN A 1 93 ? 5.784 -0.212 5.584 1.00 87.12 93 GLN A N 1
ATOM 789 C CA . GLN A 1 93 ? 5.827 -0.197 4.120 1.00 87.12 93 GLN A CA 1
ATOM 790 C C . GLN A 1 93 ? 7.225 -0.552 3.603 1.00 87.12 93 GLN A C 1
ATOM 792 O O . GLN A 1 93 ? 7.341 -1.374 2.693 1.00 87.12 93 GLN A O 1
ATOM 797 N N . ASP A 1 94 ? 8.284 -0.023 4.219 1.00 88.12 94 ASP A N 1
ATOM 798 C CA . ASP A 1 94 ? 9.665 -0.393 3.887 1.00 88.12 94 ASP A CA 1
ATOM 799 C C . ASP A 1 94 ? 9.918 -1.885 4.130 1.00 88.12 94 ASP A C 1
ATOM 801 O O . ASP A 1 94 ? 10.405 -2.592 3.245 1.00 88.12 94 ASP A O 1
ATOM 805 N N . LEU A 1 95 ? 9.536 -2.402 5.305 1.00 90.06 95 LEU A N 1
ATOM 806 C CA . LEU A 1 95 ? 9.671 -3.829 5.614 1.00 90.06 95 LEU A CA 1
ATOM 807 C C . LEU A 1 95 ? 8.906 -4.706 4.621 1.00 90.06 95 LEU A C 1
ATOM 809 O O . LEU A 1 95 ? 9.441 -5.708 4.147 1.00 90.06 95 LEU A O 1
ATOM 813 N N . THR A 1 96 ? 7.671 -4.325 4.289 1.00 90.50 96 THR A N 1
ATOM 814 C CA . THR A 1 96 ? 6.834 -5.014 3.298 1.00 90.50 96 THR A CA 1
ATOM 815 C C . THR A 1 96 ? 7.532 -5.073 1.946 1.00 90.50 96 THR A C 1
ATOM 817 O O . THR A 1 96 ? 7.618 -6.149 1.350 1.00 90.50 96 THR A O 1
ATOM 820 N N . TYR A 1 97 ? 8.089 -3.951 1.490 1.00 89.75 97 TYR A N 1
ATOM 821 C CA . TYR A 1 97 ? 8.793 -3.865 0.218 1.00 89.75 97 TYR A CA 1
ATOM 822 C C . TYR A 1 97 ? 10.056 -4.728 0.191 1.00 89.75 97 TYR A C 1
ATOM 824 O O . TYR A 1 97 ? 10.171 -5.636 -0.637 1.00 89.75 97 TYR A O 1
ATOM 832 N N . PHE A 1 98 ? 10.990 -4.495 1.118 1.00 90.56 98 PHE A N 1
ATOM 833 C CA . PHE A 1 98 ? 12.282 -5.179 1.104 1.00 90.56 98 PHE A CA 1
ATOM 834 C C . PHE A 1 98 ? 12.137 -6.681 1.346 1.00 90.56 98 PHE A C 1
ATOM 836 O O . PHE A 1 98 ? 12.782 -7.476 0.660 1.00 90.56 98 PHE A O 1
ATOM 843 N N . HIS A 1 99 ? 11.260 -7.102 2.261 1.00 93.25 99 HIS A N 1
ATOM 844 C CA . HIS A 1 99 ? 11.036 -8.529 2.488 1.00 93.25 99 HIS A CA 1
ATOM 845 C C . HIS A 1 99 ? 10.299 -9.181 1.322 1.00 93.25 99 HIS A C 1
ATOM 847 O O . HIS A 1 99 ? 10.666 -10.290 0.940 1.00 93.25 99 HIS A O 1
ATOM 853 N N . SER A 1 100 ? 9.318 -8.511 0.709 1.00 90.25 100 SER A N 1
ATOM 854 C CA . SER A 1 100 ? 8.684 -9.040 -0.504 1.00 90.25 100 SER A CA 1
ATOM 855 C C . SER A 1 100 ? 9.684 -9.192 -1.645 1.00 90.25 100 SER A C 1
ATOM 857 O O . SER A 1 100 ? 9.642 -10.209 -2.329 1.00 90.25 100 SER A O 1
ATOM 859 N N . LYS A 1 101 ? 10.616 -8.249 -1.825 1.00 89.56 101 LYS A N 1
ATOM 860 C CA . LYS A 1 101 ? 11.676 -8.352 -2.840 1.00 89.56 101 LYS A CA 1
ATOM 861 C C . LYS A 1 101 ? 12.561 -9.577 -2.601 1.00 89.56 101 LYS A C 1
ATOM 863 O O . LYS A 1 101 ? 12.698 -10.407 -3.493 1.00 89.56 101 LYS A O 1
ATOM 868 N N . ILE A 1 102 ? 13.040 -9.764 -1.367 1.00 92.31 102 ILE A N 1
ATOM 869 C CA . ILE A 1 102 ? 13.820 -10.952 -0.980 1.00 92.31 102 ILE A CA 1
ATOM 870 C C . ILE A 1 102 ? 13.030 -12.241 -1.249 1.00 92.31 102 ILE A C 1
ATOM 872 O O . ILE A 1 102 ? 13.576 -13.193 -1.799 1.00 92.31 102 ILE A O 1
ATOM 876 N N . GLN A 1 103 ? 11.747 -12.297 -0.885 1.00 92.06 103 GLN A N 1
ATOM 877 C CA . GLN A 1 103 ? 10.911 -13.480 -1.116 1.00 92.06 103 GLN A CA 1
ATOM 878 C C . GLN A 1 103 ? 10.746 -13.767 -2.613 1.00 92.06 103 GLN A C 1
ATOM 880 O O . GLN A 1 103 ? 10.944 -14.901 -3.047 1.00 92.06 103 GLN A O 1
ATOM 885 N N . GLN A 1 104 ? 10.460 -12.740 -3.416 1.00 89.12 104 GLN A N 1
ATOM 886 C CA . GLN A 1 104 ? 10.316 -12.863 -4.867 1.00 89.12 104 GLN A CA 1
ATOM 887 C C . GLN A 1 104 ? 11.603 -13.351 -5.542 1.00 89.12 104 GLN A C 1
ATOM 889 O O . GLN A 1 104 ? 11.527 -14.227 -6.404 1.00 89.12 104 GLN A O 1
ATOM 894 N N . ASP A 1 105 ? 12.766 -12.849 -5.120 1.00 91.69 105 ASP A N 1
ATOM 895 C CA . ASP A 1 105 ? 14.077 -13.270 -5.636 1.00 91.69 105 ASP A CA 1
ATOM 896 C C . ASP A 1 105 ? 14.367 -14.755 -5.345 1.00 91.69 105 ASP A C 1
ATOM 898 O O . ASP A 1 105 ? 15.137 -15.399 -6.055 1.00 91.69 105 ASP A O 1
ATOM 902 N N . ASN A 1 106 ? 13.702 -15.323 -4.336 1.00 93.00 106 ASN A N 1
ATOM 903 C CA . ASN A 1 106 ? 13.773 -16.739 -3.972 1.00 93.00 106 ASN A CA 1
ATOM 904 C C . ASN A 1 106 ? 12.591 -17.570 -4.515 1.00 93.00 106 ASN A C 1
ATOM 906 O O . ASN A 1 106 ? 12.427 -18.729 -4.137 1.00 93.00 106 ASN A O 1
ATOM 910 N N . GLY A 1 107 ? 11.755 -17.005 -5.395 1.00 90.50 107 GLY A N 1
ATOM 911 C CA . GLY A 1 107 ? 10.594 -17.694 -5.972 1.00 90.50 107 GLY A CA 1
ATOM 912 C C . GLY A 1 107 ? 9.426 -17.897 -4.999 1.00 90.50 107 GLY A C 1
ATOM 913 O O . GLY A 1 107 ? 8.575 -18.756 -5.232 1.00 90.50 107 GLY A O 1
ATOM 914 N N . LEU A 1 108 ? 9.383 -17.130 -3.909 1.00 91.88 108 LEU A N 1
ATOM 915 C CA . LEU A 1 108 ? 8.358 -17.188 -2.869 1.00 91.88 108 LEU A CA 1
ATOM 916 C C . LEU A 1 108 ? 7.328 -16.053 -3.022 1.00 91.88 108 LEU A C 1
ATOM 918 O O . LEU A 1 108 ? 7.468 -15.144 -3.843 1.00 91.88 108 LEU A O 1
ATOM 922 N N . GLY A 1 109 ? 6.245 -16.142 -2.245 1.00 84.94 109 GLY A N 1
ATOM 923 C CA . GLY A 1 109 ? 5.156 -15.163 -2.254 1.00 84.94 109 GLY A CA 1
ATOM 924 C C . GLY A 1 109 ? 5.491 -13.866 -1.512 1.00 84.94 109 GLY A C 1
ATOM 925 O O . GLY A 1 109 ? 6.377 -13.826 -0.663 1.00 84.94 109 GLY A O 1
ATOM 926 N N . ASN A 1 110 ? 4.738 -12.805 -1.806 1.00 86.88 110 ASN A N 1
ATOM 927 C CA . ASN A 1 110 ? 4.892 -11.513 -1.134 1.00 86.88 110 ASN A CA 1
ATOM 928 C C . ASN A 1 110 ? 4.557 -11.605 0.357 1.00 86.88 110 ASN A C 1
ATOM 930 O O . ASN A 1 110 ? 3.654 -12.339 0.762 1.00 86.88 110 ASN A O 1
ATOM 934 N N . VAL A 1 111 ? 5.243 -10.788 1.152 1.00 88.75 111 VAL A N 1
ATOM 935 C CA . VAL A 1 111 ? 4.980 -10.618 2.581 1.00 88.75 111 VAL A CA 1
ATOM 936 C C . VAL A 1 111 ? 4.475 -9.205 2.803 1.00 88.75 111 VAL A C 1
ATOM 938 O O . VAL A 1 111 ? 5.136 -8.246 2.419 1.00 88.75 111 VAL A O 1
ATOM 941 N N . HIS A 1 112 ? 3.318 -9.087 3.447 1.00 88.75 112 HIS A N 1
ATOM 942 C CA . HIS A 1 112 ? 2.685 -7.804 3.736 1.00 88.75 112 HIS A CA 1
ATOM 943 C C . HIS A 1 112 ? 2.551 -7.619 5.245 1.00 88.75 112 HIS A C 1
ATOM 945 O O . HIS A 1 112 ? 1.898 -8.424 5.913 1.00 88.75 112 HIS A O 1
ATOM 951 N N . TYR A 1 113 ? 3.172 -6.573 5.788 1.00 89.38 113 TYR A N 1
ATOM 952 C CA . TYR A 1 113 ? 3.068 -6.209 7.198 1.00 89.38 113 TYR A CA 1
ATOM 953 C C . TYR A 1 113 ? 1.987 -5.145 7.370 1.00 89.38 113 TYR A C 1
ATOM 955 O O . TYR A 1 113 ? 2.075 -4.081 6.773 1.00 89.38 113 TYR A O 1
ATOM 963 N N . MET A 1 114 ? 0.988 -5.422 8.210 1.00 85.06 114 MET A N 1
ATOM 964 C CA . MET A 1 114 ? -0.097 -4.480 8.508 1.00 85.06 114 MET A CA 1
ATOM 965 C C . MET A 1 114 ? -0.012 -3.997 9.953 1.00 85.06 114 MET A C 1
ATOM 967 O O . MET A 1 114 ? 0.189 -4.798 10.872 1.00 85.06 114 MET A O 1
ATOM 971 N N . CYS A 1 115 ? -0.253 -2.706 10.174 1.00 75.81 115 CYS A N 1
ATOM 972 C CA . CYS A 1 115 ? -0.459 -2.172 11.518 1.00 75.81 115 CYS A CA 1
ATOM 973 C C . CYS A 1 115 ? -1.934 -2.314 11.905 1.00 75.81 115 CYS A C 1
ATOM 975 O O . CYS A 1 115 ? -2.784 -1.667 11.311 1.00 75.81 115 CYS A O 1
ATOM 977 N N . ILE A 1 116 ? -2.264 -3.134 12.907 1.00 75.94 116 ILE A N 1
ATOM 978 C CA . ILE A 1 116 ? -3.658 -3.310 13.378 1.00 75.94 116 ILE A CA 1
ATOM 979 C C . ILE A 1 116 ? -3.860 -2.913 14.848 1.00 75.94 116 ILE A C 1
ATOM 981 O O . ILE A 1 116 ? -4.911 -3.185 15.432 1.00 75.94 116 ILE A O 1
ATOM 985 N N . PHE A 1 117 ? -2.860 -2.271 15.453 1.00 67.38 117 PHE A N 1
ATOM 986 C CA . PHE A 1 117 ? -2.913 -1.756 16.817 1.00 67.38 117 PHE A CA 1
ATOM 987 C C . PHE A 1 117 ? -2.315 -0.352 16.866 1.00 67.38 117 PHE A C 1
ATOM 989 O O . PHE A 1 117 ? -1.228 -0.124 16.337 1.00 67.38 117 PHE A O 1
ATOM 996 N N . ARG A 1 118 ? -2.985 0.574 17.561 1.00 59.25 118 ARG A N 1
ATOM 997 C CA . ARG A 1 118 ? -2.329 1.792 18.041 1.00 59.25 118 ARG A CA 1
ATOM 998 C C . ARG A 1 118 ? -1.257 1.376 19.042 1.00 59.25 118 ARG A C 1
ATOM 1000 O O . ARG A 1 118 ? -1.558 0.683 20.012 1.00 59.25 118 ARG A O 1
ATOM 1007 N N . ILE A 1 119 ? -0.019 1.778 18.798 1.00 50.81 119 ILE A N 1
ATOM 1008 C CA . ILE A 1 119 ? 1.035 1.692 19.803 1.00 50.81 119 ILE A CA 1
ATOM 1009 C C . ILE A 1 119 ? 1.135 3.096 20.388 1.00 50.81 119 ILE A C 1
ATOM 1011 O O . ILE A 1 119 ? 1.462 4.024 19.651 1.00 50.81 119 ILE A O 1
ATOM 1015 N N . ASN A 1 120 ? 0.746 3.224 21.660 1.00 44.91 120 ASN A N 1
ATOM 1016 C CA . ASN A 1 120 ? 0.858 4.457 22.443 1.00 44.91 120 ASN A CA 1
ATOM 1017 C C . ASN A 1 120 ? 2.291 4.995 22.453 1.00 44.91 120 ASN A C 1
ATOM 1019 O O . ASN A 1 120 ? 3.227 4.160 22.504 1.00 44.91 120 ASN A O 1
#

Foldseek 3Di:
DFAWLAWAPDDVDPQWIWTATDDLALVRIDTDGPVVCCVPPVVRVVVLVVLVVVLVVVLVVDPDPVLNVQSNCNHHPDPVRSPCSVDCVSVQSVVQRVVQVVQVVVVHHGDHDGDRDDDD

Radius of gyration: 14.15 Å; chains: 1; bounding box: 30×32×42 Å

Secondary structure (DSSP, 8-state):
-PPEEEEEB--SSTTEEEEEESSSSGGGEEEEEHHHHHHHSHHHHHHHHHHHHHHHHHHHH---HHHHHHHHTTTB--HHHHH-TT-HHHHHHHHHHHHHHHHHHTTPPP------S---

Sequence (120 aa):
MWEIQAIFEGAETEGKIAVLYLGWNSEHMYDVDVEWFREHYKRVYDIAEARNKFVEVLKKKVSDKEKKALIELEQCMTLDLQYDCSNRYWFLQDLTYFHSKIQQDNGLGNVHYMCIFRIN

pLDDT: mean 83.74, std 10.36, range [44.91, 94.38]